Protein AF-A0A349DB34-F1 (afdb_monomer_lite)

Sequence (111 aa):
MSNVEVAKAVNVTPSTLSLWLNHNELFIKILEEKTAQAERERRRRYKGAAQRAVNKLVGLLESNNDKVVLAACKDILDRAGDKPSDKVDLSGTLETTNKLDSILRQLSDDE

Radius of gyration: 32.33 Å; chains: 1; bounding box: 82×53×55 Å

Foldseek 3Di:
DDLCVVCVVVVHDSVVSVCCCPPPPVSVVVVVVVVVVVVVVVVVVVVVVVVVVLVVLVVQCPDPDPVSNVVSVQVVCVVVVVPPDPDDPPPDDPPPPVVVVVVVVVVVVPD

pLDDT: mean 85.37, std 13.46, range [48.12, 97.56]

Secondary structure (DSSP, 8-state):
--HHHHHHHTT--HHHHHHHHHH-HHHHHHHHHHHHHHHHHHHHHHHHHHHHHHHHHHHGGG-S-HHHHHHHHHHHHHHHT---------------HHHHHHHHHHHHS--

Structure (mmCIF, N/CA/C/O backbone):
data_AF-A0A349DB34-F1
#
_entry.id   AF-A0A349DB34-F1
#
loop_
_atom_site.group_PDB
_atom_site.id
_atom_site.type_symbol
_atom_site.label_atom_id
_atom_site.label_alt_id
_atom_site.label_comp_id
_atom_site.label_asym_id
_atom_site.label_entity_id
_atom_site.label_seq_id
_atom_site.pdbx_PDB_ins_code
_atom_site.Cartn_x
_atom_site.Cartn_y
_atom_site.Cartn_z
_atom_site.occupancy
_atom_site.B_iso_or_equiv
_atom_site.auth_seq_id
_atom_site.auth_comp_id
_atom_site.auth_asym_id
_atom_site.auth_atom_id
_atom_site.pdbx_PDB_model_num
ATOM 1 N N . MET A 1 1 ? 6.650 6.667 -16.848 1.00 67.06 1 MET A N 1
ATOM 2 C CA . MET A 1 1 ? 7.748 7.051 -17.752 1.00 67.06 1 MET A CA 1
ATOM 3 C C . MET A 1 1 ? 7.721 6.077 -18.914 1.00 67.06 1 MET A C 1
ATOM 5 O O . MET A 1 1 ? 7.741 4.878 -18.663 1.00 67.06 1 MET A O 1
ATOM 9 N N . SER A 1 2 ? 7.545 6.564 -20.138 1.00 87.94 2 SER A N 1
ATOM 10 C CA . SER A 1 2 ? 7.488 5.731 -21.345 1.00 87.94 2 SER A CA 1
ATOM 11 C C . SER A 1 2 ? 8.894 5.394 -21.853 1.00 87.94 2 SER A C 1
ATOM 13 O O . SER A 1 2 ? 9.847 6.127 -21.589 1.00 87.94 2 SER A O 1
ATOM 15 N N . ASN A 1 3 ? 9.040 4.322 -22.636 1.00 83.69 3 ASN A N 1
ATOM 16 C CA . ASN A 1 3 ? 10.336 3.947 -23.222 1.00 83.69 3 ASN A CA 1
ATOM 17 C C . ASN A 1 3 ? 10.914 5.041 -24.140 1.00 83.69 3 ASN A C 1
ATOM 19 O O . ASN A 1 3 ? 12.130 5.163 -24.255 1.00 83.69 3 ASN A O 1
ATOM 23 N N . VAL A 1 4 ? 10.063 5.875 -24.749 1.00 89.75 4 VAL A N 1
ATOM 24 C CA . VAL A 1 4 ? 10.486 7.023 -25.570 1.00 89.75 4 VAL A CA 1
ATOM 25 C C . VAL A 1 4 ? 11.131 8.108 -24.704 1.00 89.75 4 VAL A C 1
ATOM 27 O O . VAL A 1 4 ? 12.156 8.676 -25.075 1.00 89.75 4 VAL A O 1
ATOM 30 N N . GLU A 1 5 ? 10.567 8.363 -23.523 1.00 90.62 5 GLU A N 1
ATOM 31 C CA . GLU A 1 5 ? 11.124 9.314 -22.555 1.00 90.62 5 GLU A CA 1
ATOM 32 C C . GLU A 1 5 ? 12.453 8.811 -21.985 1.00 90.62 5 GLU A C 1
ATOM 34 O O . GLU A 1 5 ? 13.400 9.587 -21.873 1.00 90.62 5 GLU A O 1
ATOM 39 N N . VAL A 1 6 ? 12.547 7.510 -21.686 1.00 89.44 6 VAL A N 1
ATOM 40 C CA . VAL A 1 6 ? 13.788 6.880 -21.209 1.00 89.44 6 VAL A CA 1
ATOM 41 C C . VAL A 1 6 ? 14.881 6.970 -22.271 1.00 89.44 6 VAL A C 1
ATOM 43 O O . VAL A 1 6 ? 15.989 7.393 -21.955 1.00 89.44 6 VAL A O 1
ATOM 46 N N . ALA A 1 7 ? 14.568 6.644 -23.530 1.00 91.19 7 ALA A N 1
ATOM 47 C CA . ALA A 1 7 ? 15.515 6.724 -24.642 1.00 91.19 7 ALA A CA 1
ATOM 48 C C . ALA A 1 7 ? 16.056 8.152 -24.822 1.00 91.19 7 ALA A C 1
ATOM 50 O O . ALA A 1 7 ? 17.266 8.351 -24.922 1.00 91.19 7 ALA A O 1
ATOM 51 N N . LYS A 1 8 ? 15.173 9.159 -24.753 1.00 93.25 8 LYS A N 1
ATOM 52 C CA . LYS A 1 8 ? 15.562 10.574 -24.796 1.00 93.25 8 LYS A CA 1
ATOM 53 C C . LYS A 1 8 ? 16.448 10.969 -23.610 1.00 93.25 8 LYS A C 1
ATOM 55 O O . LYS A 1 8 ? 17.427 11.682 -23.803 1.00 93.25 8 LYS A O 1
ATOM 60 N N . ALA A 1 9 ? 16.131 10.503 -22.402 1.00 92.69 9 ALA A N 1
ATOM 61 C CA . ALA A 1 9 ? 16.888 10.824 -21.192 1.00 92.69 9 ALA A CA 1
ATOM 62 C C . ALA A 1 9 ? 18.304 10.228 -21.194 1.00 92.69 9 ALA A C 1
ATOM 64 O O . ALA A 1 9 ? 19.234 10.867 -20.711 1.00 92.69 9 ALA A O 1
ATOM 65 N N . VAL A 1 10 ? 18.476 9.029 -21.757 1.00 91.19 10 VAL A N 1
ATOM 66 C CA . VAL A 1 10 ? 19.790 8.370 -21.876 1.00 91.19 10 VAL A CA 1
ATOM 67 C C . VAL A 1 10 ? 20.485 8.654 -23.213 1.00 91.19 10 VAL A C 1
ATOM 69 O O . VAL A 1 10 ? 21.524 8.069 -23.501 1.00 91.19 10 VAL A O 1
ATOM 72 N N . ASN A 1 11 ? 19.932 9.580 -24.005 1.00 94.19 11 ASN A N 1
ATOM 73 C CA . ASN A 1 11 ? 20.456 10.045 -25.288 1.00 94.19 11 ASN A CA 1
ATOM 74 C C . ASN A 1 11 ? 20.706 8.918 -26.311 1.00 94.19 11 ASN A C 1
ATOM 76 O O . ASN A 1 11 ? 21.733 8.883 -26.988 1.00 94.19 11 ASN A O 1
ATOM 80 N N . VAL A 1 12 ? 19.754 7.988 -26.423 1.00 94.69 12 VAL A N 1
ATOM 81 C CA . VAL A 1 12 ? 19.756 6.906 -27.421 1.00 94.69 12 VAL A CA 1
ATOM 82 C C . VAL A 1 12 ? 18.472 6.920 -28.239 1.00 94.69 12 VAL A C 1
ATOM 84 O O . VAL A 1 12 ? 17.449 7.473 -27.833 1.00 94.69 12 VAL A O 1
ATOM 87 N N . THR A 1 13 ? 18.498 6.275 -29.405 1.00 94.19 13 THR A N 1
ATOM 88 C CA . THR A 1 13 ? 17.272 6.094 -30.187 1.00 94.19 13 THR A CA 1
ATOM 89 C C . THR A 1 13 ? 16.349 5.065 -29.514 1.00 94.19 13 THR A C 1
ATOM 91 O O . THR A 1 13 ? 16.835 4.121 -28.879 1.00 94.19 13 THR A O 1
ATOM 94 N N . PRO A 1 14 ? 15.016 5.181 -29.667 1.00 92.69 14 PRO A N 1
ATOM 95 C CA . PRO A 1 14 ? 14.085 4.180 -29.144 1.00 92.69 14 PRO A CA 1
ATOM 96 C C . PRO A 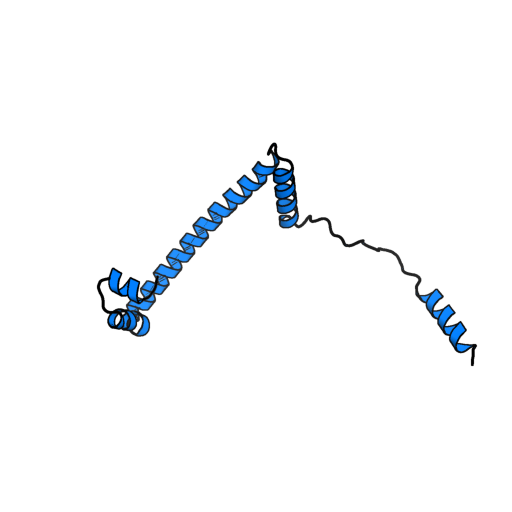1 14 ? 14.359 2.760 -29.660 1.00 92.69 14 PRO A C 1
ATOM 98 O O . PRO A 1 14 ? 14.169 1.795 -28.923 1.00 92.69 14 PRO A O 1
ATOM 101 N N . SER A 1 15 ? 14.851 2.621 -30.897 1.00 93.25 15 SER A N 1
ATOM 102 C CA . SER A 1 15 ? 15.230 1.328 -31.474 1.00 93.25 15 SER A CA 1
ATOM 103 C C . SER A 1 15 ? 16.469 0.737 -30.799 1.00 93.25 15 SER A C 1
ATOM 105 O O . SER A 1 15 ? 16.470 -0.450 -30.485 1.00 93.25 15 SER A O 1
ATOM 107 N N . THR A 1 16 ? 17.487 1.550 -30.492 1.00 92.62 16 THR A N 1
ATOM 108 C CA . THR A 1 16 ? 18.661 1.111 -29.716 1.00 92.62 16 THR A CA 1
ATOM 109 C C . THR A 1 16 ? 18.259 0.631 -28.321 1.00 92.62 16 THR A C 1
ATOM 111 O O . THR A 1 16 ? 18.684 -0.443 -27.901 1.00 92.62 16 THR A O 1
ATOM 114 N N . LEU A 1 17 ? 17.394 1.378 -27.625 1.00 91.81 17 LEU A N 1
ATOM 115 C CA . LEU A 1 17 ? 16.890 0.967 -26.312 1.00 91.81 17 LEU A CA 1
ATOM 116 C C . LEU A 1 17 ? 16.091 -0.342 -26.396 1.00 91.81 17 LEU A C 1
ATOM 118 O O . LEU A 1 17 ? 16.273 -1.228 -25.563 1.00 91.81 17 LEU A O 1
ATOM 122 N N . SER A 1 18 ? 15.240 -0.490 -27.415 1.00 92.25 18 SER A N 1
ATOM 123 C CA . SER A 1 18 ? 14.492 -1.729 -27.642 1.00 92.25 18 SER A CA 1
ATOM 124 C C . SER A 1 18 ? 15.418 -2.916 -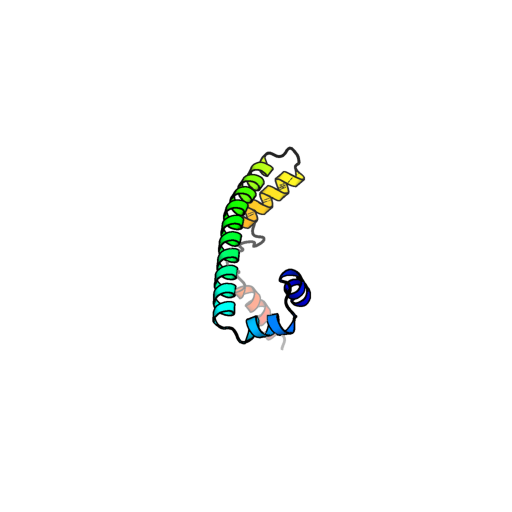27.904 1.00 92.25 18 SER A C 1
ATOM 126 O O . SER A 1 18 ? 15.154 -4.011 -27.416 1.00 92.25 18 SER A O 1
ATOM 128 N N . LEU A 1 19 ? 16.508 -2.714 -28.646 1.00 93.75 19 LEU A N 1
ATOM 129 C CA . LEU A 1 19 ? 17.490 -3.762 -28.912 1.00 93.75 19 LEU A CA 1
ATOM 130 C C . LEU A 1 19 ? 18.193 -4.204 -27.623 1.00 93.75 19 LEU A C 1
ATOM 132 O O . LEU A 1 19 ? 18.387 -5.397 -27.410 1.00 93.75 19 LEU A O 1
ATOM 136 N N . TRP A 1 20 ? 18.519 -3.271 -26.728 1.00 93.88 20 TRP A N 1
ATOM 137 C CA . TRP A 1 20 ? 19.096 -3.614 -25.427 1.00 93.88 20 TRP A CA 1
ATOM 138 C C . TRP A 1 20 ? 18.121 -4.379 -24.533 1.00 93.88 20 TRP A C 1
ATOM 140 O O . TRP A 1 20 ? 18.511 -5.364 -23.915 1.00 93.88 20 TRP A O 1
ATOM 150 N N . LEU A 1 21 ? 16.854 -3.965 -24.495 1.00 90.75 21 LEU A N 1
ATOM 151 C CA . LEU A 1 21 ? 15.828 -4.616 -23.679 1.00 90.75 21 LEU A CA 1
ATOM 152 C C . LEU A 1 21 ? 15.487 -6.034 -24.148 1.00 90.75 21 LEU A C 1
ATOM 154 O O . LEU A 1 21 ? 15.115 -6.860 -23.323 1.00 90.75 21 LEU A O 1
ATOM 158 N N . ASN A 1 22 ? 15.612 -6.312 -25.448 1.00 92.25 22 ASN A N 1
ATOM 159 C CA . ASN A 1 22 ? 15.151 -7.575 -26.028 1.00 92.25 22 ASN A CA 1
ATOM 160 C C . ASN A 1 22 ? 16.285 -8.543 -26.389 1.00 92.25 22 ASN A C 1
ATOM 162 O O . ASN A 1 22 ? 16.052 -9.745 -26.474 1.00 92.25 22 ASN A O 1
ATOM 166 N N . HIS A 1 23 ? 17.492 -8.036 -26.650 1.00 92.44 23 HIS A N 1
ATOM 167 C CA . HIS A 1 23 ? 18.566 -8.826 -27.262 1.00 92.44 23 HIS A CA 1
ATOM 168 C C . HIS A 1 23 ? 19.930 -8.667 -26.580 1.00 92.44 23 HIS A C 1
ATOM 170 O O . HIS A 1 23 ? 20.890 -9.305 -27.003 1.00 92.44 23 HIS A O 1
ATOM 176 N N . ASN A 1 24 ? 20.049 -7.840 -25.536 1.00 94.81 24 ASN A N 1
ATOM 177 C CA . ASN A 1 24 ? 21.287 -7.715 -24.768 1.00 94.81 24 ASN A CA 1
ATOM 178 C C . ASN A 1 24 ? 21.138 -8.397 -23.402 1.00 94.81 24 ASN A C 1
ATOM 180 O O . ASN A 1 24 ? 20.650 -7.800 -22.444 1.00 94.81 24 ASN A O 1
ATOM 184 N N . GLU A 1 25 ? 21.599 -9.645 -23.311 1.00 94.00 25 GLU A N 1
ATOM 185 C CA . GLU A 1 25 ? 21.495 -10.464 -22.095 1.00 94.00 25 GLU A CA 1
ATOM 186 C C . GLU A 1 25 ? 22.141 -9.810 -20.866 1.00 94.00 25 GLU A C 1
ATOM 188 O O . GLU A 1 25 ? 21.590 -9.857 -19.765 1.00 94.00 25 GLU A O 1
ATOM 193 N N . LEU A 1 26 ? 23.291 -9.152 -21.044 1.00 94.19 26 LEU A N 1
ATOM 194 C CA . LEU A 1 26 ? 23.980 -8.464 -19.955 1.00 94.19 26 LEU A CA 1
ATOM 195 C C . LEU A 1 26 ? 23.157 -7.275 -19.449 1.00 94.19 26 LEU A C 1
ATOM 197 O O . LEU A 1 26 ? 23.043 -7.074 -18.239 1.00 94.19 26 LEU A O 1
ATOM 201 N N . PHE A 1 27 ? 22.556 -6.507 -20.361 1.00 93.06 27 PHE A N 1
ATOM 202 C CA . PHE A 1 27 ? 21.689 -5.388 -20.003 1.00 93.06 27 PHE A CA 1
ATOM 203 C C . PHE A 1 27 ? 20.441 -5.860 -19.250 1.00 93.06 27 PHE A C 1
ATOM 205 O O . PHE A 1 27 ? 20.120 -5.305 -18.199 1.00 93.06 27 PHE A O 1
ATOM 212 N N . ILE A 1 28 ? 19.782 -6.912 -19.745 1.00 92.94 28 ILE A N 1
ATOM 213 C CA . ILE A 1 28 ? 18.597 -7.510 -19.115 1.00 92.94 28 ILE A CA 1
ATOM 214 C C . ILE A 1 28 ? 18.929 -7.972 -17.692 1.00 92.94 28 ILE A C 1
ATOM 216 O O . ILE A 1 28 ? 18.248 -7.581 -16.745 1.00 92.94 28 ILE A O 1
ATOM 220 N N . LYS A 1 29 ? 20.032 -8.707 -17.510 1.00 94.88 29 LYS A N 1
ATOM 221 C CA . LYS A 1 29 ? 20.451 -9.202 -16.193 1.00 94.88 29 LYS A CA 1
ATOM 222 C C . LYS A 1 29 ? 20.711 -8.073 -15.191 1.00 94.88 29 LYS A C 1
ATOM 224 O O . LYS A 1 29 ? 20.282 -8.151 -14.040 1.00 94.88 29 LYS A O 1
ATOM 229 N N . ILE A 1 30 ? 21.396 -7.009 -15.614 1.00 94.44 30 ILE A N 1
ATOM 230 C CA . ILE A 1 30 ? 21.652 -5.844 -14.751 1.00 94.44 30 ILE A CA 1
ATOM 231 C C . ILE A 1 30 ? 20.340 -5.129 -14.408 1.00 94.44 30 ILE A C 1
ATOM 233 O O . ILE A 1 30 ? 20.143 -4.715 -13.263 1.00 94.44 30 ILE A O 1
ATOM 237 N N . LEU A 1 31 ? 19.433 -4.985 -15.377 1.00 92.19 31 LEU A N 1
ATOM 238 C CA . LEU A 1 31 ? 18.127 -4.369 -15.160 1.00 92.19 31 LEU A CA 1
ATOM 239 C C . LEU A 1 31 ? 17.306 -5.155 -14.128 1.00 92.19 31 LEU A C 1
ATOM 241 O O . LEU A 1 31 ? 16.758 -4.562 -13.195 1.00 92.19 31 LEU A O 1
ATOM 245 N N . GLU A 1 32 ? 17.259 -6.479 -14.241 1.00 93.50 32 GLU A N 1
ATOM 246 C CA . GLU A 1 32 ? 16.597 -7.362 -13.275 1.00 93.50 32 GLU A CA 1
ATOM 247 C C . GLU A 1 32 ? 17.206 -7.242 -11.873 1.00 93.50 32 GLU A C 1
ATOM 249 O O . GLU A 1 32 ? 16.490 -7.074 -10.884 1.00 93.50 32 GLU A O 1
ATOM 254 N N . GLU A 1 33 ? 18.534 -7.244 -11.760 1.00 95.44 33 GLU A N 1
ATOM 255 C CA . GLU A 1 33 ? 19.200 -7.093 -10.467 1.00 95.44 33 GLU A CA 1
ATOM 256 C C . GLU A 1 33 ? 18.869 -5.743 -9.815 1.00 95.44 33 GLU A C 1
ATOM 258 O O . GLU A 1 33 ? 18.525 -5.678 -8.628 1.00 95.44 33 GLU A O 1
ATOM 263 N N . LYS A 1 34 ? 18.922 -4.653 -10.590 1.00 93.81 34 LYS A N 1
ATOM 264 C CA . LYS A 1 34 ? 18.639 -3.302 -10.091 1.00 93.81 34 LYS A CA 1
ATOM 265 C C . LYS A 1 34 ? 17.176 -3.117 -9.721 1.00 93.81 34 LYS A C 1
ATOM 267 O O . LYS A 1 34 ? 16.890 -2.509 -8.689 1.00 93.81 34 LYS A O 1
ATOM 272 N N . THR A 1 35 ? 16.253 -3.667 -10.503 1.00 92.06 35 THR A N 1
ATOM 273 C CA . THR A 1 35 ? 14.823 -3.645 -10.168 1.00 92.06 35 THR A CA 1
ATOM 274 C C . THR A 1 35 ? 14.539 -4.462 -8.908 1.00 92.06 35 THR A C 1
ATOM 276 O O . THR A 1 35 ? 13.866 -3.965 -8.002 1.00 92.06 35 THR A O 1
ATOM 279 N N . ALA A 1 36 ? 15.138 -5.647 -8.761 1.00 94.06 36 ALA A N 1
ATOM 280 C CA . ALA A 1 36 ? 15.031 -6.451 -7.546 1.00 94.06 36 ALA A CA 1
ATOM 281 C C . ALA A 1 36 ? 15.651 -5.758 -6.319 1.00 94.06 36 ALA A C 1
ATOM 283 O O . ALA A 1 36 ? 15.135 -5.883 -5.205 1.00 94.06 36 ALA A O 1
ATOM 284 N N . GLN A 1 37 ? 16.757 -5.028 -6.489 1.00 94.81 37 GLN A N 1
ATOM 285 C CA . GLN A 1 37 ? 17.369 -4.226 -5.428 1.00 94.81 37 GLN A CA 1
ATOM 286 C C . GLN A 1 37 ? 16.455 -3.065 -5.013 1.00 94.81 37 GLN A C 1
ATOM 288 O O . GLN A 1 37 ? 16.220 -2.865 -3.819 1.00 94.81 37 GLN A O 1
ATOM 293 N N . ALA A 1 38 ? 15.904 -2.331 -5.982 1.00 92.31 38 ALA A N 1
ATOM 294 C CA . ALA A 1 38 ? 14.974 -1.234 -5.733 1.00 92.31 38 ALA A CA 1
ATOM 295 C C . ALA A 1 38 ? 13.702 -1.715 -5.017 1.00 92.31 38 ALA A C 1
ATOM 297 O O . ALA A 1 38 ? 13.248 -1.075 -4.069 1.00 92.31 38 ALA A O 1
ATOM 298 N N . GLU A 1 39 ? 13.160 -2.868 -5.410 1.00 92.25 39 GLU A N 1
ATOM 299 C CA . GLU A 1 39 ? 11.993 -3.470 -4.763 1.00 92.25 39 GLU A CA 1
ATOM 300 C C . GLU A 1 39 ? 12.307 -3.940 -3.333 1.00 92.25 39 GLU A C 1
ATOM 302 O O . GLU A 1 39 ? 11.526 -3.695 -2.412 1.00 92.25 39 GLU A O 1
ATOM 307 N N . ARG A 1 40 ? 13.480 -4.545 -3.098 1.00 92.62 40 ARG A N 1
ATOM 308 C CA . ARG A 1 40 ? 13.935 -4.899 -1.741 1.00 92.62 40 ARG A CA 1
ATOM 309 C C . ARG A 1 40 ? 14.048 -3.671 -0.840 1.00 92.62 40 ARG A C 1
ATOM 311 O O . ARG A 1 40 ? 13.548 -3.685 0.286 1.00 92.62 40 ARG A O 1
ATOM 318 N N . GLU A 1 41 ? 14.652 -2.600 -1.341 1.00 93.00 41 GLU A N 1
ATOM 319 C CA . GLU A 1 41 ? 14.797 -1.343 -0.608 1.00 93.00 41 GLU A CA 1
ATOM 320 C C . GLU A 1 41 ? 13.437 -0.685 -0.337 1.00 93.00 41 GLU A C 1
ATOM 322 O O . GLU A 1 41 ? 13.170 -0.235 0.780 1.00 93.00 41 GLU A O 1
ATOM 327 N N . ARG A 1 42 ? 12.531 -0.698 -1.320 1.00 90.75 42 ARG A N 1
ATOM 328 C CA . ARG A 1 42 ? 11.148 -0.239 -1.162 1.00 90.75 42 ARG A CA 1
ATOM 329 C C . ARG A 1 42 ? 10.433 -1.010 -0.049 1.00 90.75 42 ARG A C 1
ATOM 331 O O . ARG A 1 42 ? 9.888 -0.391 0.863 1.00 90.75 42 ARG A O 1
ATOM 338 N N . ARG A 1 43 ? 10.476 -2.347 -0.068 1.00 90.94 43 ARG A N 1
ATOM 339 C CA . ARG A 1 43 ? 9.874 -3.194 0.980 1.00 90.94 43 ARG A CA 1
ATOM 340 C C . ARG A 1 43 ? 10.463 -2.906 2.356 1.00 90.94 43 ARG A C 1
ATOM 342 O O . ARG A 1 43 ? 9.716 -2.803 3.326 1.00 90.94 43 ARG A O 1
ATOM 349 N N . ARG A 1 44 ? 11.785 -2.736 2.452 1.00 91.50 44 ARG A N 1
ATOM 350 C CA . ARG A 1 44 ? 12.465 -2.372 3.705 1.00 91.50 44 ARG A CA 1
ATOM 351 C C . ARG A 1 44 ? 11.946 -1.044 4.258 1.00 91.50 44 ARG A C 1
ATOM 353 O O . ARG A 1 44 ? 11.606 -0.968 5.438 1.00 91.50 44 ARG A O 1
ATOM 360 N N . ARG A 1 45 ? 11.824 -0.022 3.406 1.00 88.00 45 ARG A N 1
ATOM 361 C CA . ARG A 1 45 ? 11.273 1.290 3.786 1.00 88.00 45 ARG A CA 1
ATOM 362 C C . ARG A 1 45 ? 9.821 1.188 4.241 1.00 88.00 45 ARG A C 1
ATOM 364 O O . ARG A 1 45 ? 9.481 1.763 5.271 1.00 88.00 45 ARG A O 1
ATOM 371 N N . TYR A 1 46 ? 8.988 0.423 3.533 1.00 89.94 46 TYR A N 1
ATOM 372 C CA . TYR A 1 46 ? 7.594 0.222 3.929 1.00 89.94 46 TYR A CA 1
ATOM 373 C C . TYR A 1 46 ? 7.454 -0.516 5.255 1.00 89.94 46 TYR A C 1
ATOM 375 O O . TYR A 1 46 ? 6.626 -0.110 6.057 1.00 89.94 46 TYR A O 1
ATOM 383 N N . LYS A 1 47 ? 8.282 -1.528 5.541 1.00 88.88 47 LYS A N 1
ATOM 384 C CA . LYS A 1 47 ? 8.277 -2.190 6.857 1.00 88.88 47 LYS A CA 1
ATOM 385 C C . LYS A 1 47 ? 8.563 -1.200 7.991 1.00 88.88 47 LYS A C 1
ATOM 387 O O . LYS A 1 47 ? 7.834 -1.173 8.977 1.00 88.88 47 LYS A O 1
ATOM 392 N N . GLY A 1 48 ? 9.570 -0.338 7.828 1.00 87.62 48 GLY A N 1
ATOM 393 C CA . GLY A 1 48 ? 9.862 0.714 8.809 1.00 87.62 48 GLY A CA 1
ATOM 394 C C . GLY A 1 48 ? 8.734 1.747 8.937 1.00 87.62 48 GLY A C 1
ATOM 395 O O . GLY A 1 48 ? 8.377 2.156 10.040 1.00 87.62 48 GLY A O 1
ATOM 396 N N . ALA A 1 49 ? 8.132 2.148 7.816 1.00 90.88 49 ALA A N 1
ATOM 397 C CA . ALA A 1 49 ? 6.997 3.067 7.807 1.00 90.88 49 ALA A CA 1
ATOM 398 C C . ALA A 1 49 ? 5.733 2.452 8.428 1.00 90.88 49 ALA A C 1
ATOM 400 O O . ALA A 1 49 ? 4.999 3.159 9.113 1.00 90.88 49 ALA A O 1
ATOM 401 N N . ALA A 1 50 ? 5.506 1.151 8.244 1.00 90.88 50 ALA A N 1
ATOM 402 C CA . ALA A 1 50 ? 4.378 0.430 8.818 1.00 90.88 50 ALA A CA 1
ATOM 403 C C . ALA A 1 50 ? 4.423 0.478 10.348 1.00 90.88 50 ALA A C 1
ATOM 405 O O . ALA A 1 50 ? 3.433 0.855 10.964 1.00 90.88 50 ALA A O 1
ATOM 406 N N . GLN A 1 51 ? 5.587 0.226 10.962 1.00 90.31 51 GLN A N 1
ATOM 407 C CA . GLN A 1 51 ? 5.729 0.358 12.416 1.00 90.31 51 GLN A CA 1
ATOM 408 C C . GLN A 1 51 ? 5.413 1.782 12.893 1.00 90.31 51 GLN A C 1
ATOM 410 O O . GLN A 1 51 ? 4.723 1.975 13.891 1.00 90.31 51 GLN A O 1
ATOM 415 N N . ARG A 1 52 ? 5.879 2.802 12.162 1.00 93.62 52 ARG A N 1
ATOM 416 C CA . ARG A 1 52 ? 5.562 4.203 12.481 1.00 93.62 52 ARG A CA 1
ATOM 417 C C . ARG A 1 52 ? 4.070 4.508 12.348 1.00 93.62 52 ARG A C 1
ATOM 419 O O . ARG A 1 52 ? 3.542 5.254 13.168 1.00 93.62 52 ARG A O 1
ATOM 426 N N . ALA A 1 53 ? 3.403 3.951 11.340 1.00 94.69 53 ALA A N 1
ATOM 427 C CA . ALA A 1 53 ? 1.965 4.100 11.148 1.00 94.69 53 ALA A CA 1
ATOM 428 C C . ALA A 1 53 ? 1.181 3.445 12.293 1.00 94.69 53 ALA A C 1
ATOM 430 O O . ALA A 1 53 ? 0.284 4.079 12.839 1.00 94.69 53 ALA A O 1
ATOM 431 N N . VAL A 1 54 ? 1.579 2.240 12.719 1.00 94.62 54 VAL A N 1
ATOM 432 C CA . VAL A 1 54 ? 0.999 1.555 13.886 1.00 94.62 54 VAL A CA 1
ATOM 433 C C . VAL A 1 54 ? 1.167 2.398 15.149 1.00 94.62 54 VAL A C 1
ATOM 435 O O . VAL A 1 54 ? 0.186 2.670 15.833 1.00 94.62 54 VAL A O 1
ATOM 438 N N . ASN A 1 55 ? 2.372 2.903 15.425 1.00 95.62 55 ASN A N 1
ATOM 439 C CA . ASN A 1 55 ? 2.604 3.755 16.596 1.00 95.62 55 ASN A CA 1
ATOM 440 C C . ASN A 1 55 ? 1.749 5.029 16.550 1.00 95.62 55 ASN A C 1
ATOM 442 O O . ASN A 1 55 ? 1.215 5.460 17.571 1.00 95.62 55 ASN A O 1
ATOM 446 N N . LYS A 1 56 ? 1.599 5.637 15.365 1.00 96.50 56 LYS A N 1
ATOM 447 C CA . LYS A 1 56 ? 0.754 6.822 15.206 1.00 96.50 56 LYS A CA 1
ATOM 448 C C . LYS A 1 56 ? -0.715 6.496 15.455 1.00 96.50 56 LYS A C 1
ATOM 450 O O . LYS A 1 56 ? -1.370 7.289 16.118 1.00 96.50 56 LYS A O 1
ATOM 455 N N . LEU A 1 57 ? -1.204 5.362 14.953 1.00 97.00 57 LEU A N 1
ATOM 456 C CA . LEU A 1 57 ? -2.567 4.892 15.178 1.00 97.00 57 LEU A CA 1
ATOM 457 C C . LEU A 1 57 ? -2.852 4.679 16.668 1.00 97.00 57 LEU A C 1
ATOM 459 O O . LEU A 1 57 ? -3.869 5.158 17.152 1.00 97.00 57 LEU A O 1
ATOM 463 N N . VAL A 1 58 ? -1.936 4.039 17.402 1.00 96.88 58 VAL A N 1
ATOM 464 C CA . VAL A 1 58 ? -2.059 3.872 18.860 1.00 96.88 58 VAL A CA 1
ATOM 465 C C . VAL A 1 58 ? -2.116 5.233 19.557 1.00 96.88 58 VAL A C 1
ATOM 467 O O . VAL A 1 58 ? -2.987 5.459 20.386 1.00 96.88 58 VAL A O 1
ATOM 470 N N . GLY A 1 59 ? -1.266 6.186 19.166 1.00 97.25 59 GLY A N 1
ATOM 471 C CA . GLY A 1 59 ? -1.308 7.542 19.722 1.00 97.25 59 GLY A CA 1
ATOM 472 C C . GLY A 1 59 ? -2.591 8.330 19.409 1.00 97.25 59 GLY A C 1
ATOM 473 O O . GLY A 1 59 ? -2.868 9.319 20.077 1.00 97.25 59 GLY A O 1
ATOM 474 N N . LEU A 1 60 ? -3.393 7.929 18.412 1.00 97.56 60 LEU A N 1
ATOM 475 C CA . LEU A 1 60 ? -4.695 8.561 18.151 1.00 97.56 60 LEU A CA 1
ATOM 476 C C . LEU A 1 60 ? -5.750 8.210 19.209 1.00 97.56 60 LEU A C 1
ATOM 478 O O . LEU A 1 60 ? -6.755 8.914 19.283 1.00 97.56 60 LEU A O 1
ATOM 482 N N . LEU A 1 61 ? -5.518 7.186 20.040 1.00 95.94 61 LEU A N 1
ATOM 483 C CA . LEU A 1 61 ? -6.392 6.842 21.166 1.00 95.94 61 LEU A CA 1
ATOM 484 C C . LEU A 1 61 ? -6.455 7.952 22.226 1.00 95.94 61 LEU A C 1
ATOM 486 O O . LEU A 1 61 ? -7.451 8.068 22.928 1.00 95.94 61 LEU A O 1
ATOM 490 N N . GLU A 1 62 ? -5.424 8.795 22.303 1.00 96.44 62 GLU A N 1
ATOM 491 C CA . GLU A 1 62 ? -5.325 9.921 23.242 1.00 96.44 62 GLU A CA 1
ATOM 492 C C . GLU A 1 62 ? -5.806 11.252 22.627 1.00 96.44 62 GLU A C 1
ATOM 494 O O . GLU A 1 62 ? -5.590 12.328 23.183 1.00 96.44 62 GLU A O 1
ATOM 499 N N . SER A 1 63 ? -6.415 11.224 21.436 1.00 96.62 63 SER A N 1
ATOM 500 C CA . SER A 1 63 ? -6.903 12.438 20.777 1.00 96.62 63 SER A CA 1
ATOM 501 C C . S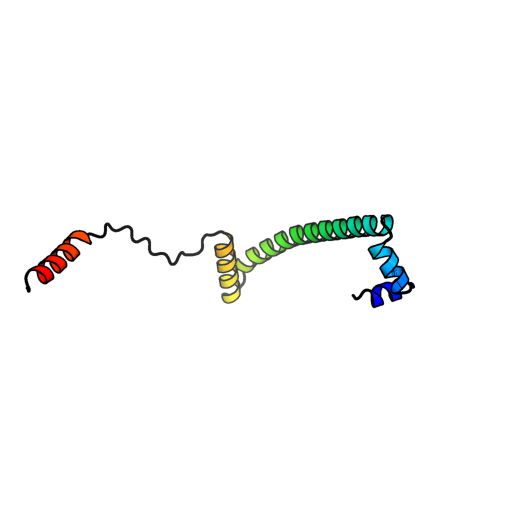ER A 1 63 ? -8.111 13.037 21.505 1.00 96.62 63 SER A C 1
ATOM 503 O O . SER A 1 63 ? -9.027 12.325 21.889 1.00 96.62 63 SER A O 1
ATOM 505 N N . ASN A 1 64 ? -8.196 14.368 21.571 1.00 96.44 64 ASN A N 1
ATOM 506 C CA . ASN A 1 64 ? -9.377 15.077 22.093 1.00 96.44 64 ASN A CA 1
ATOM 507 C C . ASN A 1 64 ? -10.584 15.076 21.128 1.00 96.44 64 ASN A C 1
ATOM 509 O O . ASN A 1 64 ? -11.541 15.817 21.334 1.00 96.44 64 ASN A O 1
ATOM 513 N N . ASN A 1 65 ? -10.516 14.335 20.018 1.00 97.25 65 ASN A N 1
ATOM 514 C CA . ASN A 1 65 ? -11.582 14.257 19.026 1.00 97.25 65 ASN A CA 1
ATOM 515 C C . ASN A 1 65 ? -12.181 12.850 19.006 1.00 97.25 65 ASN A C 1
ATOM 517 O O . ASN A 1 65 ? -11.606 11.933 18.416 1.00 97.25 65 ASN A O 1
ATOM 521 N N . ASP A 1 66 ? -13.380 12.714 19.565 1.00 96.19 66 ASP A N 1
ATOM 522 C CA . ASP A 1 66 ? -14.083 11.437 19.713 1.00 96.19 66 ASP A CA 1
ATOM 523 C C . ASP A 1 66 ? -14.242 10.667 18.398 1.00 96.19 66 ASP A C 1
ATOM 525 O O . ASP A 1 66 ? -14.154 9.440 18.382 1.00 96.19 66 ASP A O 1
ATOM 529 N N . LYS A 1 67 ? -14.428 11.358 17.263 1.00 96.31 67 LYS A N 1
ATOM 530 C CA . LYS A 1 67 ? -14.539 10.688 15.955 1.00 96.31 67 LYS A CA 1
ATOM 531 C C . LYS A 1 67 ? -13.226 10.023 15.553 1.00 96.31 67 LYS A C 1
ATOM 533 O O . LYS A 1 67 ? -13.243 8.935 14.982 1.00 96.31 67 LYS A O 1
ATOM 538 N N . VAL A 1 68 ? -12.101 10.677 15.840 1.00 95.81 68 VAL A N 1
ATOM 539 C CA . VAL A 1 68 ? -10.757 10.158 15.556 1.00 95.81 68 VAL A CA 1
ATOM 540 C C . VAL A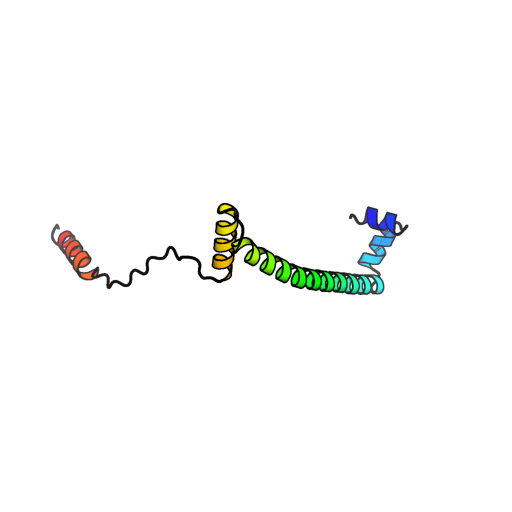 1 68 ? -10.439 8.993 16.486 1.00 95.81 68 VAL A C 1
ATOM 542 O O . VAL A 1 68 ? -9.990 7.954 16.005 1.00 95.81 68 VAL A O 1
ATOM 545 N N . VAL A 1 69 ? -10.738 9.135 17.781 1.00 97.44 69 VAL A N 1
ATOM 546 C CA . VAL A 1 69 ? -10.550 8.069 18.776 1.00 97.44 69 VAL A CA 1
ATOM 547 C C . VAL A 1 69 ? -11.376 6.841 18.404 1.00 97.44 69 VAL A C 1
ATOM 549 O O . VAL A 1 69 ? -10.830 5.749 18.288 1.00 97.44 69 VAL A O 1
ATOM 552 N N . LEU A 1 70 ? -12.672 7.010 18.119 1.00 96.06 70 LEU A N 1
ATOM 553 C CA . LEU A 1 70 ? -13.556 5.905 17.741 1.00 96.06 70 LEU A CA 1
ATOM 554 C C . LEU A 1 70 ? -13.074 5.187 16.475 1.00 96.06 70 LEU A C 1
ATOM 556 O O . LEU A 1 70 ? -13.126 3.958 16.408 1.00 96.06 70 LEU A O 1
ATOM 560 N N . ALA A 1 71 ? -12.611 5.934 15.469 1.00 96.06 71 ALA A N 1
ATOM 561 C CA . ALA A 1 71 ? -12.062 5.351 14.249 1.00 96.06 71 ALA A CA 1
ATOM 562 C C . ALA A 1 71 ? -10.783 4.546 14.531 1.00 96.06 71 ALA A C 1
ATOM 564 O O . ALA A 1 71 ? -10.658 3.426 14.041 1.00 96.06 71 ALA A O 1
ATOM 565 N N . ALA A 1 72 ? -9.877 5.077 15.358 1.00 96.31 72 ALA A N 1
ATOM 566 C CA . ALA A 1 72 ? -8.658 4.380 15.758 1.00 96.31 72 ALA A CA 1
ATOM 567 C C . ALA A 1 72 ? -8.965 3.099 16.551 1.00 96.31 72 ALA A C 1
ATOM 569 O O . ALA A 1 72 ? -8.403 2.050 16.245 1.00 96.31 72 ALA A O 1
ATOM 570 N N . CYS A 1 73 ? -9.906 3.151 17.501 1.00 94.75 73 CYS A N 1
ATOM 571 C CA . CYS A 1 73 ? -10.354 1.981 18.257 1.00 94.75 73 CYS A CA 1
ATOM 572 C C . CYS A 1 73 ? -10.895 0.879 17.337 1.00 94.75 73 CYS A C 1
ATOM 574 O O . CYS A 1 73 ? -10.470 -0.268 17.445 1.00 94.75 73 CYS A O 1
ATOM 576 N N . LYS A 1 74 ? -11.801 1.220 16.408 1.00 94.25 74 LYS A N 1
ATOM 577 C CA . LYS A 1 74 ? -12.372 0.251 15.454 1.00 94.25 74 LYS A CA 1
ATOM 578 C C . LYS A 1 74 ? -11.293 -0.399 14.593 1.00 94.25 74 LYS A C 1
ATOM 580 O O . LYS A 1 74 ? -11.271 -1.615 14.462 1.00 94.25 74 LYS A O 1
ATOM 585 N N . ASP A 1 75 ? -10.381 0.407 14.059 1.00 94.75 75 ASP A N 1
ATOM 586 C CA . ASP A 1 75 ? -9.305 -0.059 13.183 1.00 94.75 75 ASP A CA 1
ATOM 587 C C . ASP A 1 75 ? -8.280 -0.939 13.928 1.00 94.75 75 ASP A C 1
ATOM 589 O O . ASP A 1 75 ? -7.712 -1.869 13.358 1.00 94.75 75 ASP A O 1
ATOM 593 N N . ILE A 1 76 ? -8.049 -0.694 15.223 1.00 94.50 76 ILE A N 1
ATOM 594 C CA . ILE A 1 76 ? -7.223 -1.570 16.068 1.00 94.50 76 ILE A CA 1
ATOM 595 C C . ILE A 1 76 ? -7.942 -2.896 16.346 1.00 94.50 76 ILE A C 1
ATOM 597 O O . ILE A 1 76 ? -7.331 -3.947 16.168 1.00 94.50 76 ILE A O 1
ATOM 601 N N . LEU A 1 77 ? -9.226 -2.866 16.723 1.00 92.19 77 LEU A N 1
ATOM 602 C CA . LEU A 1 77 ? -10.020 -4.075 16.987 1.00 92.19 77 LEU A CA 1
ATOM 603 C C . LEU A 1 77 ? -10.156 -4.958 15.739 1.00 92.19 77 LEU A C 1
ATOM 605 O O . LEU A 1 77 ? -9.932 -6.165 15.812 1.00 92.19 77 LEU A O 1
ATOM 609 N N . ASP A 1 78 ? -10.439 -4.358 14.579 1.00 91.94 78 ASP A N 1
ATOM 610 C CA . ASP A 1 78 ? -10.519 -5.070 13.298 1.00 91.94 78 ASP A CA 1
ATOM 611 C C . ASP A 1 78 ? -9.184 -5.759 12.950 1.00 91.94 78 ASP A C 1
ATOM 613 O O . ASP A 1 78 ? -9.182 -6.873 12.426 1.00 91.94 78 ASP A O 1
ATOM 617 N N . ARG A 1 79 ? -8.037 -5.136 13.267 1.00 90.25 79 ARG A N 1
ATOM 618 C CA . ARG A 1 79 ? -6.708 -5.735 13.040 1.00 90.25 79 ARG A CA 1
ATOM 619 C C . ARG A 1 79 ? -6.304 -6.775 14.081 1.00 90.25 79 ARG A C 1
ATOM 621 O O . ARG A 1 79 ? -5.535 -7.670 13.742 1.00 90.25 79 ARG A O 1
ATOM 628 N N . ALA A 1 80 ? -6.780 -6.654 15.318 1.00 91.00 80 ALA A N 1
ATOM 629 C CA . ALA A 1 80 ? -6.553 -7.641 16.373 1.00 91.00 80 ALA A CA 1
ATOM 630 C C . ALA A 1 80 ? -7.377 -8.922 16.155 1.00 91.00 80 ALA A C 1
ATOM 632 O O . ALA A 1 80 ? -6.998 -9.984 16.638 1.00 91.00 80 ALA A O 1
ATOM 633 N N . GLY A 1 81 ? -8.469 -8.829 15.389 1.00 87.19 81 GLY A N 1
ATOM 634 C CA . GLY A 1 81 ? -9.418 -9.925 15.195 1.00 87.19 81 GLY A CA 1
ATOM 635 C C . GLY A 1 81 ? -10.534 -9.953 16.242 1.00 87.19 81 GLY A C 1
ATOM 636 O O . GLY A 1 81 ? -11.424 -10.791 16.146 1.00 87.19 81 GLY A O 1
ATOM 637 N N . ASP A 1 82 ? -10.547 -8.997 17.175 1.00 86.12 82 ASP A N 1
ATOM 638 C CA . ASP A 1 82 ? -11.526 -8.872 18.265 1.00 86.12 82 ASP A CA 1
ATOM 639 C C . ASP A 1 82 ? -12.770 -8.075 17.846 1.00 86.12 82 ASP A C 1
ATOM 641 O O . ASP A 1 82 ? -13.403 -7.379 18.647 1.00 86.12 82 ASP A O 1
ATOM 645 N N . LYS A 1 83 ? -13.122 -8.125 16.558 1.00 78.25 83 LYS A N 1
ATOM 646 C CA . LYS A 1 83 ? -14.322 -7.451 16.078 1.00 78.25 83 LYS A CA 1
ATOM 647 C C . LYS A 1 83 ? -15.541 -8.095 16.746 1.00 78.25 83 LYS A C 1
ATOM 649 O O . LYS A 1 83 ? -15.664 -9.321 16.688 1.00 78.25 83 LYS A O 1
ATOM 654 N N . PRO A 1 84 ? -16.469 -7.302 17.313 1.00 68.00 84 PRO A N 1
ATOM 655 C CA . PRO A 1 84 ? -17.758 -7.814 17.747 1.00 68.00 84 PRO A CA 1
ATOM 656 C C . PRO A 1 84 ? -18.393 -8.599 16.599 1.00 68.00 84 PRO A C 1
ATOM 658 O O . PRO A 1 84 ? -18.639 -8.069 15.516 1.00 68.00 84 PRO A O 1
ATOM 661 N N . SER A 1 85 ? -18.553 -9.897 16.818 1.00 67.69 85 SER A N 1
ATOM 662 C CA . SER A 1 85 ? -19.186 -10.797 15.872 1.00 67.69 85 SER A CA 1
ATOM 663 C C . SER A 1 85 ? -20.694 -10.572 15.940 1.00 67.69 85 SER A C 1
ATOM 665 O O . SER A 1 85 ? -21.284 -10.748 17.001 1.00 67.69 85 SER A O 1
ATOM 667 N N . ASP A 1 86 ? -21.329 -10.266 14.806 1.00 64.38 86 ASP A N 1
ATOM 668 C CA . ASP A 1 86 ? -22.798 -10.247 14.688 1.00 64.38 86 ASP A CA 1
ATOM 669 C C . ASP A 1 86 ? -23.413 -11.661 14.771 1.00 64.38 86 ASP A C 1
ATOM 671 O O . ASP A 1 86 ? -24.630 -11.830 14.676 1.00 64.38 86 ASP A O 1
ATOM 675 N N . LYS A 1 87 ? -22.592 -12.710 14.926 1.00 60.75 87 LYS A N 1
ATOM 676 C CA . LYS A 1 87 ? -23.090 -14.068 15.139 1.00 60.75 87 LYS A CA 1
ATOM 677 C C . LYS A 1 87 ? -23.658 -14.172 16.548 1.00 60.75 87 LYS A C 1
ATOM 679 O O . LYS A 1 87 ? -22.926 -14.140 17.532 1.00 60.75 87 LYS A O 1
ATOM 684 N N . VAL A 1 88 ? -24.972 -14.340 16.613 1.00 64.19 88 VAL A N 1
ATOM 685 C CA . VAL A 1 88 ? -25.650 -14.858 17.795 1.00 64.19 88 VAL A CA 1
ATOM 686 C C . VAL A 1 88 ? -25.300 -16.345 17.887 1.00 64.19 88 VAL A C 1
ATOM 688 O O . VAL A 1 88 ? -25.734 -17.128 17.041 1.00 64.19 88 VAL A O 1
ATOM 691 N N . ASP A 1 89 ? -24.505 -16.741 18.881 1.00 56.66 89 ASP A N 1
ATOM 692 C CA . ASP A 1 89 ? -24.293 -18.157 19.200 1.00 56.66 89 ASP A CA 1
ATOM 693 C C . ASP A 1 89 ? -25.601 -18.738 19.759 1.00 56.66 89 ASP A C 1
ATOM 695 O O . ASP A 1 89 ? -25.882 -18.679 20.956 1.00 56.66 89 ASP A O 1
ATOM 699 N N . LEU A 1 90 ? -26.441 -19.282 18.874 1.00 60.88 90 LEU A N 1
ATOM 700 C CA . LEU A 1 90 ? -27.614 -20.064 19.259 1.00 60.88 90 LEU A CA 1
ATOM 701 C C . LEU A 1 90 ? -27.155 -21.468 19.696 1.00 60.88 90 LEU A C 1
ATOM 703 O O . LEU A 1 90 ? -27.275 -22.443 18.957 1.00 60.88 90 LEU A O 1
ATOM 707 N N . SER A 1 91 ? -26.620 -21.590 20.911 1.00 56.88 91 SER A N 1
ATOM 708 C CA . SER A 1 91 ? -26.449 -22.888 21.572 1.00 56.88 91 SER A CA 1
ATOM 709 C C . SER A 1 91 ? -27.769 -23.301 22.234 1.00 56.88 91 SER A C 1
ATOM 711 O O . SER A 1 91 ? -27.971 -23.201 23.440 1.00 56.88 91 SER A O 1
ATOM 713 N N . GLY A 1 92 ? -28.715 -23.744 21.409 1.00 59.53 92 GLY A N 1
ATOM 714 C CA . GLY A 1 92 ? -29.986 -24.297 21.864 1.00 59.53 92 GLY A CA 1
ATOM 715 C C . GLY A 1 92 ? -30.305 -25.570 21.099 1.00 59.53 92 GLY A C 1
ATOM 716 O O . GLY A 1 92 ? -30.302 -25.574 19.869 1.00 59.53 92 GLY A O 1
ATOM 717 N N . THR A 1 93 ? -30.585 -26.653 21.819 1.00 57.56 93 THR A N 1
ATOM 718 C CA . THR A 1 93 ? -31.119 -27.889 21.242 1.00 57.56 93 THR A CA 1
ATOM 719 C C . THR A 1 93 ? -32.487 -27.571 20.636 1.00 57.56 93 THR A C 1
ATOM 721 O O . THR A 1 93 ? -33.470 -27.420 21.358 1.00 57.56 93 THR A O 1
ATOM 724 N N . LEU A 1 94 ? -32.561 -27.392 19.314 1.00 57.19 94 LEU A N 1
ATOM 725 C CA . LEU A 1 94 ? -33.836 -27.220 18.622 1.00 57.19 94 LEU A CA 1
ATOM 726 C C . LEU A 1 94 ? -34.607 -28.547 18.674 1.00 57.19 94 LEU A C 1
ATOM 728 O O . LEU A 1 94 ? -34.376 -29.436 17.855 1.00 57.19 94 LEU A O 1
ATOM 732 N N . GLU A 1 95 ? -35.563 -28.662 19.598 1.00 55.78 95 GLU A N 1
ATOM 733 C CA . GLU A 1 95 ? -36.620 -29.679 19.549 1.00 55.78 95 GLU A CA 1
ATOM 734 C C . GLU A 1 95 ? -37.561 -29.397 18.361 1.00 55.78 95 GLU A C 1
ATOM 736 O O . GLU A 1 95 ? -38.671 -28.885 18.501 1.00 55.78 95 GLU A O 1
ATOM 741 N N . THR A 1 96 ? -37.085 -29.662 17.145 1.00 56.97 96 THR A N 1
ATOM 742 C CA . THR A 1 96 ? -37.849 -29.482 15.896 1.00 56.97 96 THR A CA 1
ATOM 743 C C . THR A 1 96 ? -38.547 -30.754 15.439 1.00 56.97 96 THR A C 1
ATOM 745 O O . THR A 1 96 ? -39.495 -30.676 14.661 1.00 56.97 96 THR A O 1
ATOM 748 N N . THR A 1 97 ? -38.146 -31.914 15.957 1.00 56.97 97 THR A N 1
ATOM 749 C CA . THR A 1 97 ? -38.680 -33.216 15.540 1.00 56.97 97 THR A CA 1
ATOM 750 C C . THR A 1 97 ? -40.149 -33.387 15.934 1.00 56.97 97 THR A C 1
ATOM 752 O O . THR A 1 97 ? -40.964 -33.776 15.106 1.00 56.97 97 THR A O 1
ATOM 755 N N . ASN A 1 98 ? -40.539 -32.966 17.142 1.00 59.97 98 ASN A N 1
ATOM 756 C CA . ASN A 1 98 ? -41.897 -33.203 17.650 1.00 59.97 98 ASN A CA 1
ATOM 757 C C . ASN A 1 98 ? -42.983 -32.377 16.934 1.00 59.97 98 ASN A C 1
ATOM 759 O O . ASN A 1 98 ? -44.120 -32.826 16.799 1.00 59.97 98 ASN A O 1
ATOM 763 N N . LYS A 1 99 ? -42.655 -31.163 16.466 1.00 64.56 99 LYS A N 1
ATOM 764 C CA . LYS A 1 99 ? -43.624 -30.301 15.763 1.00 64.56 99 LYS A CA 1
ATOM 765 C C . LYS A 1 99 ? -43.794 -30.701 14.301 1.00 64.56 99 LYS A C 1
ATOM 767 O O . LYS A 1 99 ? -44.919 -30.681 13.811 1.00 64.56 99 LYS A O 1
ATOM 772 N N . LEU A 1 100 ? -42.713 -31.095 13.629 1.00 68.19 100 LEU A N 1
ATOM 773 C CA . LEU A 1 100 ? -42.773 -31.558 12.24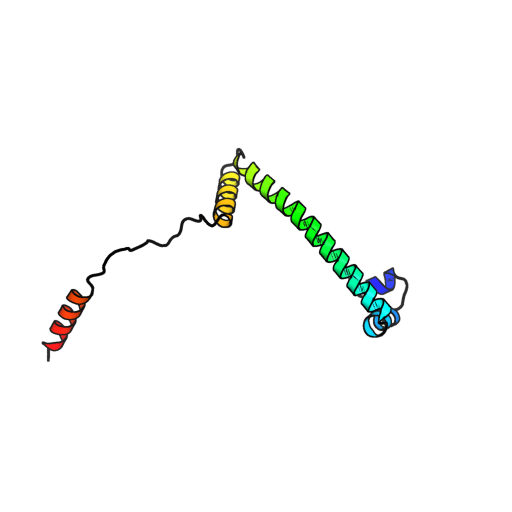1 1.00 68.19 100 LEU A CA 1
ATOM 774 C C . LEU A 1 100 ? -43.598 -32.845 12.119 1.00 68.19 100 LEU A C 1
ATOM 776 O O . LEU A 1 100 ? -44.470 -32.914 11.256 1.00 68.19 100 LEU A O 1
ATOM 780 N N . ASP A 1 101 ? -43.420 -33.791 13.044 1.00 69.06 101 ASP A N 1
ATOM 781 C CA . ASP A 1 101 ? -44.202 -35.034 13.069 1.00 69.06 101 ASP A CA 1
ATOM 782 C C . ASP A 1 101 ? -45.697 -34.789 13.324 1.00 69.06 101 ASP A C 1
ATOM 784 O O . ASP A 1 101 ? -46.549 -35.456 12.737 1.00 69.06 101 ASP A O 1
ATOM 788 N N . SER A 1 102 ? -46.037 -33.797 14.155 1.00 72.81 102 SER A N 1
ATOM 789 C CA . SER A 1 102 ? -47.438 -33.434 14.414 1.00 72.81 102 SER A CA 1
ATOM 790 C C . SER A 1 102 ? -48.138 -32.829 13.192 1.00 72.81 102 SER A C 1
ATOM 792 O O . SER A 1 102 ? -49.309 -33.114 12.957 1.00 72.81 102 SER A O 1
ATOM 794 N N . ILE A 1 103 ? -47.411 -32.048 12.386 1.00 75.69 103 ILE A N 1
ATOM 795 C CA . ILE A 1 103 ? -47.937 -31.407 11.172 1.00 75.69 103 ILE A CA 1
ATOM 796 C C . ILE A 1 103 ? -48.078 -32.437 10.046 1.00 75.69 103 ILE A C 1
ATOM 798 O O . ILE A 1 103 ? -49.072 -32.432 9.325 1.00 75.69 103 ILE A O 1
ATOM 802 N N . LEU A 1 104 ? -47.108 -33.347 9.914 1.00 72.62 104 LEU A N 1
ATOM 803 C CA . LEU A 1 104 ? -47.155 -34.418 8.918 1.00 72.62 104 LEU A CA 1
ATOM 804 C C . LEU A 1 104 ? -48.309 -35.393 9.172 1.00 72.62 104 LEU A C 1
ATOM 806 O O . LEU A 1 104 ? -48.954 -35.810 8.216 1.00 72.62 104 LEU A O 1
ATOM 810 N N . ARG A 1 105 ? -48.616 -35.700 10.440 1.00 76.00 105 ARG A N 1
ATOM 811 C CA . ARG A 1 105 ? -49.797 -36.501 10.803 1.00 76.00 105 ARG A CA 1
ATOM 812 C C . ARG A 1 105 ? -51.118 -35.817 10.465 1.00 76.00 105 ARG A C 1
ATOM 814 O O . ARG A 1 105 ? -52.027 -36.464 9.972 1.00 76.00 105 ARG A O 1
ATOM 821 N N . GLN A 1 106 ? -51.225 -34.511 10.705 1.00 74.06 106 GLN A N 1
ATOM 822 C CA . GLN A 1 106 ? -52.451 -33.777 10.377 1.00 74.06 106 GLN A CA 1
ATOM 823 C C . GLN A 1 106 ? -52.731 -33.745 8.871 1.00 74.06 106 GLN A C 1
ATOM 825 O O . GLN A 1 106 ? -53.887 -33.750 8.481 1.00 74.06 106 GLN A O 1
ATOM 830 N N . LEU A 1 107 ? -51.692 -33.750 8.032 1.00 71.94 107 LEU A N 1
ATOM 831 C CA . LEU A 1 107 ? -51.849 -33.787 6.576 1.00 71.94 107 LEU A CA 1
ATOM 832 C C . LEU A 1 107 ? -52.099 -35.197 6.022 1.00 71.94 107 LEU A C 1
ATOM 834 O O . LEU A 1 107 ? -52.622 -35.310 4.919 1.00 71.94 107 LEU A O 1
ATOM 838 N N . SER A 1 108 ? -51.718 -36.258 6.744 1.00 70.06 108 SER A N 1
ATOM 839 C CA . SER A 1 108 ? -51.976 -37.643 6.322 1.00 70.06 108 SER A CA 1
ATOM 840 C C . SER A 1 108 ? -53.380 -38.139 6.660 1.00 70.06 108 SER A C 1
ATOM 842 O O . SER A 1 108 ? -53.828 -39.105 6.056 1.00 70.06 108 SER A O 1
ATOM 844 N N . ASP A 1 109 ? -54.044 -37.511 7.630 1.00 66.38 109 ASP A N 1
ATOM 845 C CA . ASP A 1 109 ? -55.361 -37.930 8.127 1.00 66.38 109 ASP A CA 1
ATOM 846 C C . ASP A 1 109 ? -56.533 -37.212 7.405 1.00 66.38 109 ASP A C 1
ATOM 848 O O . ASP A 1 109 ? -57.692 -37.473 7.726 1.00 66.38 109 ASP A O 1
ATOM 852 N N . ASP A 1 110 ? -56.236 -36.335 6.433 1.00 57.91 110 ASP A N 1
ATOM 853 C CA . ASP A 1 110 ? -57.199 -35.538 5.644 1.00 57.91 110 ASP A CA 1
ATOM 854 C C . ASP A 1 110 ? -57.486 -36.110 4.218 1.00 57.91 110 ASP A C 1
ATOM 856 O O . ASP A 1 110 ? -58.103 -35.424 3.397 1.00 57.91 110 ASP A O 1
ATOM 860 N N . GLU A 1 111 ? -57.088 -37.359 3.911 1.00 48.12 111 GLU A N 1
ATOM 861 C CA . GLU A 1 111 ? -57.510 -38.139 2.713 1.00 48.12 111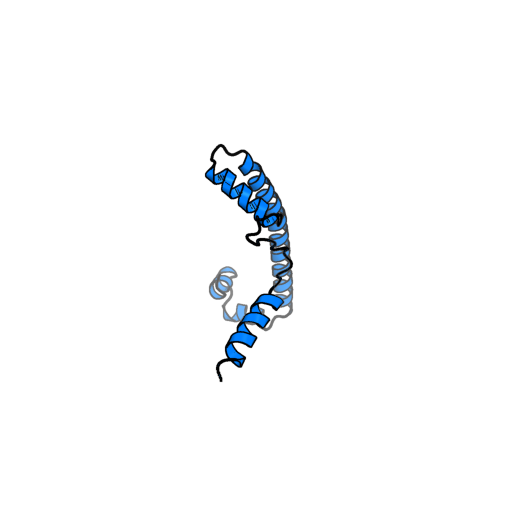 GLU A CA 1
ATOM 862 C C . GLU A 1 111 ? -58.485 -39.276 3.067 1.00 48.12 111 GLU A C 1
ATOM 864 O O . GLU A 1 111 ? -59.441 -39.494 2.281 1.00 48.12 111 GLU A O 1
#